Protein AF-A0A259DIW0-F1 (afdb_monomer)

Radius of gyration: 19.0 Å; Cα contacts (8 Å, |Δi|>4): 88; chains: 1; bounding box: 22×44×61 Å

Foldseek 3Di:
DDKFKKAFQDWDADPVPGTDHHGDIDIGDPVVVCCCCPVVVGIGTDPDPPPDDDPDDPDDDDDPPPPPDDDDDDD

Solvent-accessible surface area (backbone atoms only — not comparable to full-atom values): 5008 Å² total; per-residue (Å²): 136,75,72,40,48,29,35,27,65,37,76,44,81,40,94,88,77,40,74,42,49,56,70,42,77,48,78,40,47,56,71,61,52,45,45,35,35,72,74,63,64,27,34,43,80,49,89,70,77,73,92,68,76,90,75,82,77,91,76,82,80,82,78,82,80,80,80,80,80,78,87,79,80,78,135

Mean predicted aligned error: 13.19 Å

pLDDT: mean 73.8, std 17.81, range [42.34, 92.12]

Secondary structure (DSSP, 8-state):
---EEEEE-S-EEETTTEEEPTT-EEEE-HHHHHHHHHTS--EEE-SS---------------------------

Nearest PDB structures (foldseek):
  3g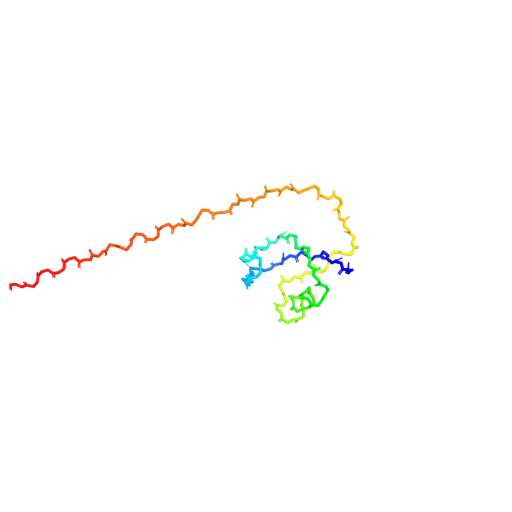ng-assembly1_A  TM=7.506E-01  e=7.862E+00  Mus musculus

Structure (mmCIF, N/CA/C/O backbone):
data_AF-A0A259DIW0-F1
#
_entry.id   AF-A0A259DIW0-F1
#
loop_
_atom_site.group_PDB
_atom_site.id
_atom_site.type_symbol
_atom_site.label_atom_id
_atom_site.label_alt_id
_atom_site.label_comp_id
_atom_site.label_asym_id
_atom_site.label_entity_id
_atom_site.label_seq_id
_atom_site.pdbx_PDB_ins_code
_atom_site.Cartn_x
_atom_site.Cartn_y
_atom_site.Cartn_z
_atom_site.occupancy
_atom_site.B_iso_or_equiv
_atom_site.auth_seq_id
_atom_site.auth_comp_id
_atom_site.auth_asym_id
_atom_site.auth_atom_id
_atom_site.pdbx_PDB_model_num
ATOM 1 N N . MET A 1 1 ? -14.146 15.243 5.245 1.00 60.25 1 MET A N 1
ATOM 2 C CA . MET A 1 1 ? -13.363 14.055 4.827 1.00 60.25 1 MET A CA 1
ATOM 3 C C . MET A 1 1 ? -11.915 14.248 5.257 1.00 60.25 1 MET A C 1
ATOM 5 O O . MET A 1 1 ? -11.359 15.296 4.959 1.00 60.25 1 MET A O 1
ATOM 9 N N . LYS A 1 2 ? -11.326 13.299 5.999 1.00 76.25 2 LYS A N 1
ATOM 10 C CA . LYS A 1 2 ? -9.916 13.363 6.424 1.00 76.25 2 LYS A CA 1
ATOM 11 C C . LYS A 1 2 ? -9.064 12.676 5.356 1.00 76.25 2 LYS A C 1
ATOM 13 O O . LYS A 1 2 ? -9.335 11.527 5.030 1.00 76.25 2 LYS A O 1
ATOM 18 N N . LEU A 1 3 ? -8.091 13.392 4.801 1.00 81.94 3 LEU A N 1
ATOM 19 C CA . LEU A 1 3 ? -7.147 12.864 3.814 1.00 81.94 3 LEU A CA 1
ATOM 20 C C . LEU A 1 3 ? -5.801 12.611 4.494 1.00 81.94 3 LEU A C 1
ATOM 22 O O . LEU A 1 3 ? -5.381 13.402 5.339 1.00 81.94 3 LEU A O 1
ATOM 26 N N . CYS A 1 4 ? -5.140 11.525 4.115 1.00 85.56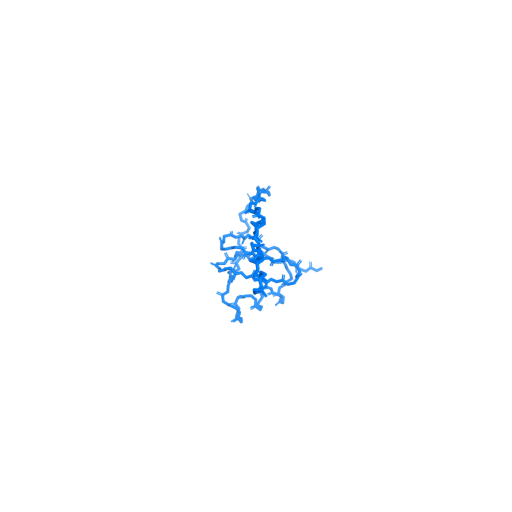 4 CYS A N 1
ATOM 27 C CA . CYS A 1 4 ?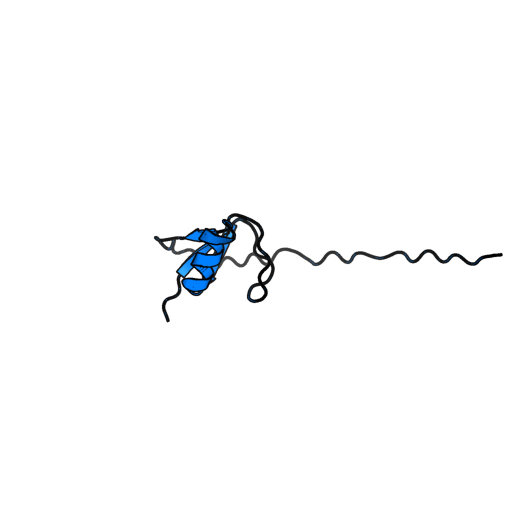 -3.846 11.100 4.633 1.00 85.56 4 CYS A CA 1
ATOM 28 C C . CYS A 1 4 ? -2.806 11.095 3.512 1.00 85.56 4 CYS A C 1
ATOM 30 O O . CYS A 1 4 ? -3.138 10.852 2.350 1.00 85.56 4 CYS A O 1
ATOM 32 N N . LEU A 1 5 ? -1.552 11.350 3.877 1.00 88.62 5 LEU A N 1
ATOM 33 C CA . LEU A 1 5 ? -0.403 11.251 2.984 1.00 88.62 5 LEU A CA 1
ATOM 34 C C . LEU A 1 5 ? 0.331 9.941 3.256 1.00 88.62 5 LEU A C 1
ATOM 36 O O . LEU A 1 5 ? 0.669 9.629 4.402 1.00 88.62 5 LEU A O 1
ATOM 40 N N . VAL A 1 6 ? 0.577 9.183 2.195 1.00 89.19 6 VAL A N 1
ATOM 41 C CA . VAL A 1 6 ? 1.398 7.975 2.237 1.00 89.19 6 VAL A CA 1
ATOM 42 C C . VAL A 1 6 ? 2.495 8.058 1.189 1.00 89.19 6 VAL A C 1
ATOM 44 O O . VAL A 1 6 ? 2.268 8.535 0.080 1.00 89.19 6 VAL A O 1
ATOM 47 N N . LYS A 1 7 ? 3.687 7.583 1.542 1.00 90.50 7 LYS A N 1
ATOM 48 C CA . LYS A 1 7 ? 4.785 7.367 0.606 1.00 90.50 7 LYS A CA 1
ATOM 49 C C . LYS A 1 7 ? 4.724 5.939 0.098 1.00 90.50 7 LYS A C 1
ATOM 51 O O . LYS A 1 7 ? 4.768 5.008 0.902 1.00 90.50 7 LYS A O 1
ATOM 56 N N . ILE A 1 8 ? 4.661 5.768 -1.209 1.00 92.12 8 ILE A N 1
ATOM 57 C CA . ILE A 1 8 ? 4.745 4.470 -1.864 1.00 92.12 8 ILE A CA 1
ATOM 58 C C . ILE A 1 8 ? 6.191 3.972 -1.779 1.00 92.12 8 ILE A C 1
ATOM 60 O O . ILE A 1 8 ? 7.143 4.716 -2.016 1.00 92.12 8 ILE A O 1
ATOM 64 N N . THR A 1 9 ? 6.376 2.717 -1.383 1.00 90.69 9 THR A N 1
ATOM 65 C CA . THR A 1 9 ? 7.690 2.071 -1.252 1.00 90.69 9 THR A CA 1
ATOM 66 C C . THR A 1 9 ? 7.939 1.025 -2.327 1.00 90.69 9 THR A C 1
ATOM 68 O O . THR A 1 9 ? 9.097 0.796 -2.661 1.00 90.69 9 THR A O 1
ATOM 71 N N . ASN A 1 10 ? 6.884 0.432 -2.890 1.00 86.88 10 ASN A N 1
ATOM 72 C CA . ASN A 1 10 ? 6.939 -0.572 -3.957 1.00 86.88 10 ASN A CA 1
ATOM 73 C C . ASN A 1 10 ? 6.024 -0.163 -5.112 1.00 86.88 10 ASN A C 1
ATOM 75 O O . ASN A 1 10 ? 5.048 0.543 -4.885 1.00 86.88 10 ASN A O 1
ATOM 79 N N . THR A 1 11 ? 6.279 -0.654 -6.325 1.00 87.94 11 THR A N 1
ATOM 80 C CA . THR A 1 11 ? 5.375 -0.427 -7.457 1.00 87.94 11 THR A CA 1
ATOM 81 C C . THR A 1 11 ? 3.992 -1.020 -7.175 1.00 87.94 11 THR A C 1
ATOM 83 O O . THR A 1 11 ? 3.873 -2.215 -6.899 1.00 87.94 11 THR A O 1
ATOM 86 N N . VAL A 1 12 ? 2.944 -0.199 -7.261 1.00 86.56 12 VAL A N 1
ATOM 87 C CA . VAL A 1 12 ? 1.549 -0.619 -7.050 1.00 86.56 12 VAL A CA 1
ATOM 88 C C . VAL A 1 12 ? 0.698 -0.154 -8.212 1.00 86.56 12 VAL A C 1
ATOM 90 O O . VAL A 1 12 ? 0.702 1.019 -8.565 1.00 86.56 12 VAL A O 1
ATOM 93 N N . VAL A 1 13 ? -0.096 -1.063 -8.768 1.00 87.81 13 VAL A N 1
ATOM 94 C CA . VAL A 1 13 ? -1.100 -0.726 -9.777 1.00 87.81 13 VAL A CA 1
ATOM 95 C C . VAL A 1 13 ? -2.455 -0.599 -9.094 1.00 87.81 13 VAL A C 1
ATOM 97 O O . VAL A 1 13 ? -2.951 -1.548 -8.491 1.00 87.81 13 VAL A O 1
ATOM 100 N N . THR A 1 14 ? -3.062 0.578 -9.188 1.00 85.06 14 THR A N 1
ATOM 101 C CA . THR A 1 14 ? -4.385 0.882 -8.632 1.00 85.06 14 THR A CA 1
ATOM 102 C C . THR A 1 14 ? -5.330 1.301 -9.753 1.00 85.06 14 THR A C 1
ATOM 104 O O . THR A 1 14 ? -4.902 1.932 -10.719 1.00 85.06 14 THR A O 1
ATOM 107 N N . SER A 1 15 ? -6.628 0.997 -9.646 1.00 82.94 15 SER A N 1
ATOM 108 C CA . SER A 1 15 ? -7.578 1.452 -10.676 1.00 82.94 15 SER A CA 1
ATOM 109 C C . SER A 1 15 ? -7.839 2.961 -10.613 1.00 82.94 15 SER A C 1
ATOM 111 O O . SER A 1 15 ? -8.150 3.567 -11.630 1.00 82.94 15 SER A O 1
ATOM 113 N N . GLN A 1 16 ? -7.691 3.566 -9.429 1.00 83.31 16 GLN A N 1
ATOM 114 C CA . GLN A 1 16 ? -7.986 4.982 -9.195 1.00 83.31 16 GLN A CA 1
ATOM 115 C C . GLN A 1 16 ? -6.837 5.913 -9.595 1.00 83.31 16 GLN A C 1
ATOM 117 O O . GLN A 1 16 ? -7.094 6.982 -10.138 1.00 83.31 16 GLN A O 1
ATOM 122 N N . TYR A 1 17 ? -5.586 5.522 -9.332 1.00 85.19 17 TYR A N 1
ATOM 123 C CA . TYR A 1 17 ? -4.405 6.375 -9.531 1.00 85.19 17 TYR A CA 1
ATOM 124 C C . TYR A 1 17 ? -3.435 5.823 -10.582 1.00 85.19 17 TYR A C 1
ATOM 126 O O . TYR A 1 17 ? -2.409 6.436 -10.859 1.00 85.19 17 TYR A O 1
ATOM 134 N N . GLY A 1 18 ? -3.746 4.673 -11.182 1.00 87.06 18 GLY A N 1
ATOM 135 C CA . GLY A 1 18 ? -2.859 4.003 -12.122 1.00 87.06 18 GLY A CA 1
ATOM 136 C C . GLY A 1 18 ? -1.680 3.335 -11.420 1.00 87.06 18 GLY A C 1
ATOM 137 O O . GLY A 1 18 ? -1.802 2.843 -10.295 1.00 87.06 18 GLY A O 1
A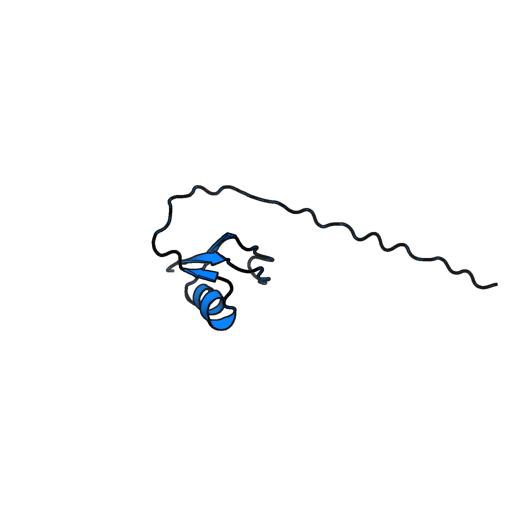TOM 138 N N . THR A 1 19 ? -0.549 3.275 -12.120 1.00 88.50 19 THR A N 1
ATOM 139 C CA . THR A 1 19 ? 0.682 2.671 -11.600 1.00 88.50 19 THR A CA 1
ATOM 140 C C . THR A 1 19 ? 1.457 3.719 -10.818 1.00 88.50 19 THR A C 1
ATOM 142 O O . THR A 1 19 ? 1.841 4.735 -11.386 1.00 88.50 19 THR A O 1
ATOM 145 N N . LEU A 1 20 ? 1.666 3.462 -9.532 1.00 88.94 20 LEU A N 1
ATOM 146 C CA . LEU A 1 20 ? 2.475 4.274 -8.633 1.00 88.94 20 LEU A CA 1
ATOM 147 C C . LEU A 1 20 ? 3.829 3.607 -8.448 1.00 88.94 20 LEU A C 1
ATOM 149 O O . LEU A 1 20 ? 3.893 2.389 -8.241 1.00 88.94 20 LEU A O 1
ATOM 153 N N . GLU A 1 21 ? 4.895 4.392 -8.515 1.00 87.94 21 GLU A N 1
ATOM 154 C CA . GLU A 1 21 ? 6.258 3.908 -8.339 1.00 87.94 21 GLU A CA 1
ATOM 155 C C . GLU A 1 21 ? 6.767 4.156 -6.914 1.00 87.94 21 GLU A C 1
ATOM 157 O O . GLU A 1 21 ? 6.253 4.965 -6.136 1.00 87.94 21 GLU A O 1
ATOM 162 N N . SER A 1 22 ? 7.806 3.409 -6.547 1.00 87.19 22 SER A N 1
ATOM 163 C CA . SER A 1 22 ? 8.514 3.595 -5.286 1.00 87.19 22 SER A CA 1
ATOM 164 C C . SER A 1 22 ? 9.059 5.020 -5.186 1.00 87.19 22 SER A C 1
ATOM 166 O O . SER A 1 22 ? 9.904 5.421 -5.980 1.00 87.19 22 SER A O 1
ATOM 168 N N . GLY A 1 23 ? 8.636 5.765 -4.167 1.00 84.38 23 GLY A N 1
ATOM 169 C CA . GLY A 1 23 ? 9.027 7.159 -3.954 1.00 84.38 23 GLY A CA 1
ATOM 170 C C . GLY A 1 23 ? 7.866 8.143 -4.047 1.00 84.38 23 GLY A C 1
ATOM 171 O O . GLY A 1 23 ? 7.950 9.195 -3.409 1.00 84.38 23 GLY A O 1
ATOM 172 N N . ASP A 1 24 ? 6.785 7.770 -4.734 1.00 86.62 24 ASP A N 1
ATOM 173 C CA . ASP A 1 24 ? 5.626 8.635 -4.942 1.00 86.62 24 ASP A CA 1
ATOM 174 C C . ASP A 1 24 ? 4.904 8.951 -3.632 1.00 86.62 24 ASP A C 1
ATOM 176 O O . ASP A 1 24 ? 4.763 8.105 -2.741 1.00 86.62 24 ASP A O 1
ATOM 180 N N . ILE A 1 25 ? 4.413 10.184 -3.519 1.00 88.94 25 ILE A N 1
ATOM 181 C CA . ILE A 1 25 ? 3.592 10.622 -2.393 1.00 88.94 25 ILE A CA 1
ATOM 182 C C . ILE A 1 25 ? 2.142 10.673 -2.856 1.00 88.94 25 ILE A C 1
ATOM 184 O O . ILE A 1 25 ? 1.764 11.491 -3.692 1.00 88.94 25 ILE A O 1
ATOM 188 N N . LEU A 1 26 ? 1.316 9.810 -2.274 1.00 86.69 26 LEU A N 1
ATOM 189 C CA . LEU A 1 26 ? -0.092 9.691 -2.610 1.00 86.69 26 LEU A CA 1
ATOM 190 C C . LEU A 1 26 ? -0.958 10.246 -1.474 1.00 86.69 26 LEU A C 1
ATOM 192 O O . LEU A 1 26 ? -0.837 9.843 -0.314 1.00 86.69 26 LEU A O 1
ATOM 196 N N . ARG A 1 27 ? -1.871 11.161 -1.813 1.00 88.12 27 ARG A N 1
ATOM 197 C CA . ARG A 1 27 ? -2.853 11.724 -0.879 1.00 88.12 27 ARG A CA 1
ATOM 198 C C . ARG A 1 27 ? -4.205 11.042 -1.069 1.00 88.12 27 ARG A C 1
ATOM 200 O O . ARG A 1 27 ? -4.869 11.271 -2.076 1.00 88.12 27 ARG A O 1
ATOM 207 N N . THR A 1 28 ? -4.626 10.224 -0.106 1.00 87.44 28 THR A N 1
ATOM 208 C CA . THR A 1 28 ? -5.855 9.413 -0.222 1.00 87.44 28 THR A CA 1
ATOM 209 C C . THR A 1 28 ? -6.662 9.356 1.068 1.00 87.44 28 THR A C 1
ATOM 211 O O . THR A 1 28 ? -6.318 9.966 2.083 1.00 87.44 28 THR A O 1
ATOM 214 N N . ASN A 1 29 ? -7.764 8.610 1.026 1.00 90.56 29 ASN A N 1
ATOM 215 C CA . ASN A 1 29 ? -8.561 8.292 2.198 1.00 90.56 29 ASN A CA 1
ATOM 216 C C . ASN A 1 29 ? -7.814 7.326 3.137 1.00 90.56 29 ASN A C 1
ATOM 218 O O . ASN A 1 29 ? -7.130 6.414 2.670 1.00 90.56 29 ASN A O 1
ATOM 222 N N . PRO A 1 30 ? -8.015 7.437 4.462 1.00 88.44 30 PRO A N 1
ATOM 223 C CA . PRO A 1 30 ? -7.330 6.602 5.448 1.00 88.44 30 PRO A CA 1
ATOM 224 C C . PRO A 1 30 ? -7.607 5.106 5.266 1.00 88.44 30 PRO A C 1
ATOM 226 O O . PRO A 1 30 ? -6.720 4.299 5.504 1.00 88.44 30 PRO A O 1
ATOM 229 N N . ALA A 1 31 ? -8.810 4.728 4.819 1.00 89.25 31 ALA A N 1
ATOM 230 C CA . ALA A 1 31 ? -9.152 3.328 4.562 1.00 89.25 31 ALA A CA 1
ATOM 231 C C . ALA A 1 31 ? -8.293 2.722 3.439 1.00 89.25 31 ALA A C 1
ATOM 233 O O . ALA A 1 31 ? -7.762 1.627 3.585 1.00 89.25 31 ALA A O 1
ATOM 234 N N . PHE A 1 32 ? -8.097 3.468 2.348 1.00 88.38 32 PHE A N 1
ATOM 235 C CA . PHE A 1 32 ? -7.274 3.020 1.227 1.00 88.38 32 PHE A CA 1
ATOM 236 C C . PHE A 1 32 ? -5.787 3.015 1.589 1.00 88.38 32 PHE A C 1
ATOM 238 O O . PHE A 1 32 ? -5.071 2.061 1.298 1.00 88.38 32 PHE A O 1
ATOM 245 N N . ALA A 1 33 ? -5.338 4.048 2.302 1.00 89.00 33 ALA A N 1
ATOM 246 C CA . ALA A 1 33 ? -3.984 4.113 2.830 1.00 89.00 33 ALA A CA 1
ATOM 247 C C . ALA A 1 33 ? -3.658 2.913 3.739 1.00 89.00 33 ALA A C 1
ATOM 249 O O . ALA A 1 33 ? -2.589 2.326 3.602 1.00 89.00 33 ALA A O 1
ATOM 250 N N . LYS A 1 34 ? -4.589 2.500 4.611 1.00 90.75 34 LYS A N 1
ATOM 251 C CA . LYS A 1 34 ? -4.424 1.299 5.444 1.00 90.75 34 LYS A CA 1
ATOM 252 C C . LYS A 1 34 ? -4.271 0.034 4.613 1.00 90.75 34 LYS A C 1
ATOM 254 O O . LYS A 1 34 ? -3.313 -0.691 4.833 1.00 90.75 34 LYS A O 1
ATOM 259 N N . HIS A 1 35 ? -5.129 -0.183 3.619 1.00 90.12 35 HIS A N 1
ATOM 260 C CA . HIS A 1 35 ? -5.008 -1.332 2.717 1.00 90.12 35 HIS A CA 1
ATOM 261 C C . HIS A 1 35 ? -3.630 -1.372 2.028 1.00 90.12 35 HIS A C 1
ATOM 263 O O . HIS A 1 35 ? -2.971 -2.409 1.983 1.00 90.12 35 HIS A O 1
ATOM 269 N 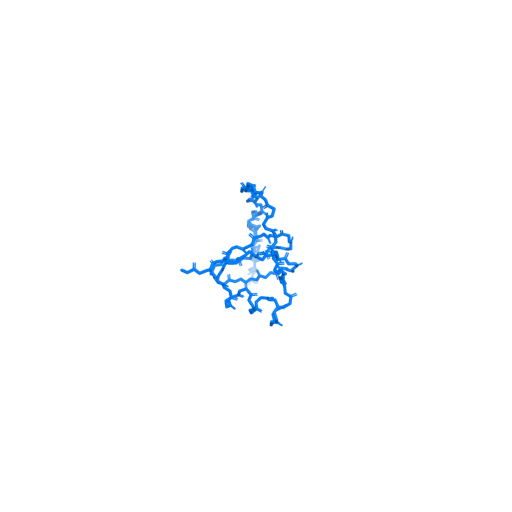N . LEU A 1 36 ? -3.137 -0.231 1.530 1.00 87.94 36 LEU A N 1
ATOM 270 C CA . LEU A 1 36 ? -1.816 -0.166 0.890 1.00 87.94 36 LEU A CA 1
ATOM 271 C C . LEU A 1 36 ? -0.654 -0.507 1.840 1.00 87.94 36 LEU A C 1
ATOM 273 O O . LEU A 1 36 ? 0.352 -1.071 1.403 1.00 87.94 36 LEU A O 1
ATOM 277 N N . VAL A 1 37 ? -0.775 -0.161 3.122 1.00 89.38 37 VAL A N 1
ATOM 278 C CA . VAL A 1 37 ? 0.266 -0.371 4.140 1.00 89.38 37 VAL A CA 1
ATOM 279 C C . VAL A 1 37 ? 0.183 -1.771 4.754 1.00 89.38 37 VAL A C 1
ATOM 281 O O . VAL A 1 37 ? 1.204 -2.441 4.884 1.00 89.38 37 VAL A O 1
ATOM 284 N N . GLU A 1 38 ? -1.010 -2.223 5.129 1.00 91.25 38 GLU A N 1
ATOM 285 C CA . GLU A 1 38 ? -1.226 -3.466 5.878 1.00 91.25 38 GLU A CA 1
ATOM 286 C C . GLU A 1 38 ? -1.332 -4.680 4.950 1.00 91.25 38 GLU A C 1
ATOM 288 O O . GLU A 1 38 ? -0.645 -5.680 5.169 1.00 91.25 38 GLU A O 1
ATOM 293 N N . GLU A 1 39 ? -2.137 -4.582 3.888 1.00 90.38 39 GLU A N 1
ATOM 294 C CA . GLU A 1 39 ? -2.388 -5.700 2.972 1.00 90.38 39 GLU A CA 1
ATOM 295 C C . GLU A 1 39 ? -1.299 -5.788 1.902 1.00 90.38 39 GLU A C 1
ATOM 297 O O . GLU A 1 39 ? -0.673 -6.834 1.723 1.00 90.38 39 GLU A O 1
ATOM 302 N N . CYS A 1 40 ? -1.011 -4.674 1.221 1.00 86.12 40 CYS A N 1
ATOM 303 C CA . CYS A 1 40 ? -0.017 -4.663 0.143 1.00 86.12 40 CYS A CA 1
ATOM 304 C C . CYS A 1 40 ? 1.425 -4.443 0.623 1.00 86.12 40 CYS A C 1
ATOM 306 O O . CYS A 1 40 ? 2.351 -4.696 -0.148 1.00 86.12 40 CYS A O 1
ATOM 308 N N . LYS A 1 41 ? 1.640 -3.947 1.854 1.00 89.75 41 LYS A N 1
ATOM 309 C CA . LYS A 1 41 ? 2.970 -3.569 2.387 1.00 89.75 41 LYS A CA 1
ATOM 310 C C . LYS A 1 41 ? 3.788 -2.712 1.416 1.00 89.75 41 LYS A C 1
ATOM 312 O O . LYS A 1 41 ? 5.012 -2.820 1.333 1.00 89.75 41 LYS A O 1
ATOM 317 N N . ALA A 1 42 ? 3.093 -1.874 0.657 1.00 89.12 42 ALA A N 1
ATOM 318 C CA . ALA A 1 42 ? 3.655 -1.139 -0.464 1.00 89.12 42 ALA A CA 1
ATOM 319 C C . ALA A 1 42 ? 3.683 0.374 -0.229 1.00 89.12 42 ALA A C 1
ATOM 321 O O . ALA A 1 42 ? 4.089 1.124 -1.114 1.00 89.12 42 ALA A O 1
ATOM 322 N N . ALA A 1 43 ? 3.270 0.827 0.955 1.00 89.69 43 ALA A N 1
ATOM 323 C CA . ALA A 1 43 ? 3.293 2.226 1.346 1.00 89.69 43 ALA A CA 1
ATOM 324 C C . ALA A 1 43 ? 3.662 2.401 2.827 1.00 89.69 43 ALA A C 1
ATOM 326 O O . ALA A 1 43 ? 3.624 1.452 3.613 1.00 89.69 43 ALA A O 1
ATOM 327 N N . LYS A 1 44 ? 3.995 3.636 3.216 1.00 89.56 44 LYS A N 1
ATOM 328 C CA . LYS A 1 44 ? 4.222 4.075 4.601 1.00 89.56 44 LYS A CA 1
ATOM 329 C C . LYS A 1 44 ? 3.523 5.406 4.860 1.00 89.56 44 LYS A C 1
ATOM 331 O O . LYS A 1 44 ? 3.556 6.291 4.008 1.00 89.56 44 LYS A O 1
ATOM 336 N N . PHE A 1 45 ? 2.920 5.568 6.035 1.00 89.12 45 PHE A N 1
ATOM 337 C CA . PHE A 1 45 ? 2.309 6.835 6.439 1.00 89.12 45 PHE A CA 1
ATOM 338 C C . PHE A 1 45 ? 3.361 7.927 6.650 1.00 89.12 45 PHE A C 1
ATOM 340 O O . PHE A 1 45 ? 4.422 7.676 7.219 1.00 89.12 45 PHE A O 1
ATOM 347 N N . ILE A 1 46 ? 3.050 9.139 6.189 1.00 84.81 46 ILE A N 1
ATOM 348 C CA . ILE A 1 46 ? 3.848 10.338 6.439 1.00 84.81 46 ILE A CA 1
ATOM 349 C C . ILE A 1 46 ? 3.082 11.174 7.471 1.00 84.81 46 ILE A C 1
ATOM 351 O O . ILE A 1 46 ? 2.101 11.833 7.131 1.00 84.81 46 ILE A O 1
ATOM 355 N N . GLU A 1 47 ? 3.486 11.107 8.741 1.00 68.75 47 GLU A N 1
ATOM 356 C CA . GLU A 1 47 ? 2.812 11.828 9.839 1.00 68.75 47 GLU A CA 1
ATOM 357 C C . GLU A 1 47 ? 3.187 13.312 9.899 1.00 68.75 47 GLU A C 1
ATOM 359 O O . GLU A 1 47 ? 2.383 14.142 10.315 1.00 68.75 47 GLU A O 1
ATOM 364 N N . ASN A 1 48 ? 4.380 13.658 9.422 1.00 59.78 48 ASN A N 1
ATOM 365 C CA . ASN A 1 48 ? 4.837 15.033 9.320 1.00 59.78 48 ASN A CA 1
ATOM 366 C C . ASN A 1 48 ? 4.853 15.404 7.839 1.00 59.78 48 ASN A C 1
ATOM 368 O O . ASN A 1 48 ? 5.737 14.900 7.148 1.00 59.78 48 ASN A O 1
ATOM 372 N N . PRO A 1 49 ? 3.904 16.200 7.311 1.00 54.09 49 PRO A N 1
ATOM 373 C CA . PRO A 1 49 ? 3.966 16.606 5.918 1.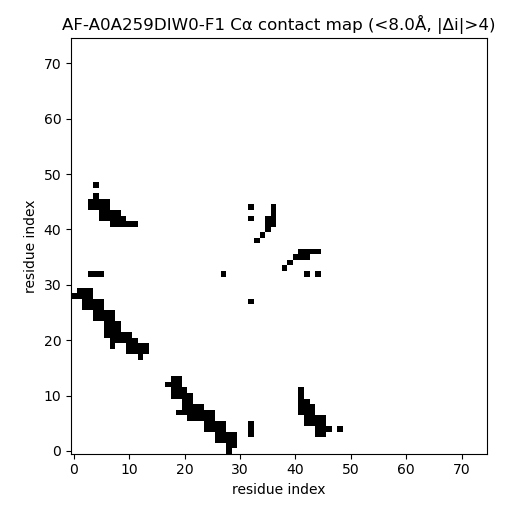00 54.09 49 PRO A CA 1
ATOM 374 C C . PRO A 1 49 ? 5.243 17.434 5.760 1.00 54.09 49 PRO A C 1
ATOM 376 O O . PRO A 1 49 ? 5.309 18.536 6.310 1.00 54.09 49 PRO A O 1
ATOM 379 N N . PRO A 1 50 ? 6.286 16.959 5.054 1.00 47.28 50 PRO A N 1
ATOM 380 C CA . PRO A 1 50 ? 7.250 17.916 4.570 1.00 47.28 50 PRO A CA 1
ATOM 381 C C . PRO A 1 50 ? 6.443 18.816 3.625 1.00 47.28 50 PRO A C 1
ATOM 383 O O . PRO A 1 50 ? 5.706 18.332 2.763 1.00 47.28 50 PRO A O 1
ATOM 386 N N . SER A 1 51 ? 6.487 20.121 3.865 1.00 45.91 51 SER A N 1
ATOM 387 C CA . SER A 1 51 ? 5.972 21.124 2.942 1.00 45.91 51 SER A CA 1
ATOM 388 C C . SER A 1 51 ? 6.756 20.983 1.638 1.00 45.91 51 SER A C 1
ATOM 390 O O . SER A 1 51 ? 7.800 21.606 1.480 1.00 45.91 51 SER A O 1
ATOM 392 N N . ILE A 1 52 ? 6.329 20.081 0.756 1.00 50.44 52 ILE A N 1
ATOM 393 C CA . ILE A 1 52 ? 6.959 19.861 -0.541 1.00 50.44 52 ILE A CA 1
ATOM 394 C C . ILE A 1 52 ? 5.900 20.161 -1.579 1.00 50.44 52 ILE A C 1
ATOM 396 O O . ILE A 1 52 ? 4.897 19.459 -1.726 1.00 50.44 52 ILE A O 1
ATOM 400 N N . GLU A 1 53 ? 6.149 21.280 -2.235 1.00 46.97 53 GLU A N 1
ATOM 401 C CA . GLU A 1 53 ? 5.473 21.762 -3.418 1.00 46.97 53 GLU A CA 1
ATOM 402 C C . GLU A 1 53 ? 5.396 20.655 -4.484 1.00 46.97 53 GLU A C 1
ATOM 404 O O . GLU A 1 53 ? 6.297 19.812 -4.571 1.00 46.97 53 GLU A O 1
ATOM 409 N N . PRO A 1 54 ? 4.312 20.616 -5.276 1.00 46.25 54 PRO A N 1
ATOM 410 C CA . PRO A 1 54 ? 4.068 19.569 -6.255 1.00 46.25 54 PRO A CA 1
ATOM 411 C C . PRO A 1 54 ? 5.128 19.633 -7.357 1.00 46.25 54 PRO A C 1
ATOM 413 O O . PRO A 1 54 ? 4.976 20.332 -8.352 1.00 46.25 54 PRO A O 1
ATOM 416 N N . THR A 1 55 ? 6.219 18.891 -7.193 1.00 42.59 55 THR A N 1
ATOM 417 C CA . THR A 1 55 ? 7.152 18.628 -8.285 1.00 42.59 55 THR A CA 1
ATOM 418 C C . THR A 1 55 ? 6.589 17.479 -9.103 1.00 42.59 55 THR A C 1
ATOM 420 O O . THR A 1 55 ? 6.814 16.296 -8.854 1.00 42.59 55 THR A O 1
ATOM 423 N N . GLU A 1 56 ? 5.773 17.885 -10.069 1.00 56.34 56 GLU A N 1
ATOM 424 C CA . GLU A 1 56 ? 5.421 17.144 -11.268 1.00 56.34 56 GLU A CA 1
ATOM 425 C C . GLU A 1 56 ? 6.623 16.327 -11.764 1.00 56.34 56 GLU A C 1
ATOM 427 O O . GLU A 1 56 ? 7.593 16.865 -12.294 1.00 56.34 56 GLU A O 1
ATOM 432 N N . THR A 1 57 ? 6.573 15.006 -11.622 1.00 45.69 57 THR A N 1
ATOM 433 C CA . THR A 1 57 ? 7.446 14.114 -12.390 1.00 45.69 57 THR A CA 1
ATOM 434 C C . THR A 1 57 ? 6.580 13.161 -13.192 1.00 45.69 57 THR A C 1
ATOM 436 O O . THR A 1 57 ? 6.473 11.965 -12.957 1.00 45.69 57 THR A O 1
ATOM 439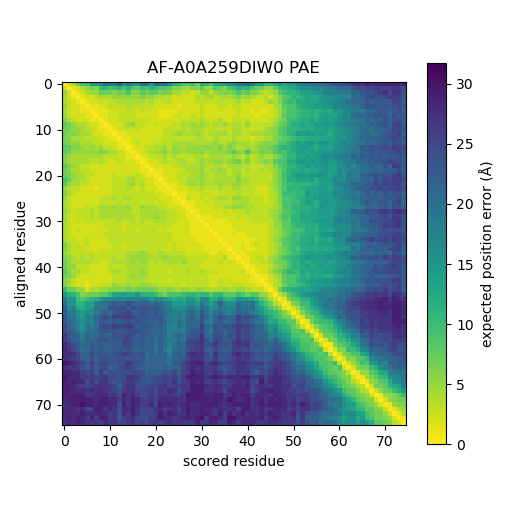 N N . VAL A 1 58 ? 5.945 13.749 -14.206 1.00 52.97 58 VAL A N 1
ATOM 440 C CA . VAL A 1 58 ? 5.401 13.046 -15.367 1.00 52.97 58 VAL A CA 1
ATOM 441 C C . VAL A 1 58 ? 6.571 12.404 -16.113 1.00 52.97 58 VAL A C 1
ATOM 443 O O . VAL A 1 58 ? 7.161 13.026 -16.991 1.00 52.97 58 VAL A O 1
ATOM 446 N N . GLN A 1 59 ? 6.948 11.171 -15.777 1.00 58.72 59 GLN A N 1
ATOM 447 C CA . GLN A 1 59 ? 7.887 10.398 -16.593 1.00 58.72 59 GLN A CA 1
ATOM 448 C C . GLN A 1 59 ? 7.547 8.905 -16.571 1.00 58.72 59 GLN A C 1
ATOM 450 O O . GLN A 1 59 ? 8.038 8.165 -15.730 1.00 58.72 59 GLN A O 1
ATOM 455 N N . LYS A 1 60 ? 6.809 8.434 -17.585 1.00 45.66 60 LYS A N 1
ATOM 456 C CA . LYS A 1 60 ? 7.413 7.607 -18.647 1.00 45.66 60 LYS A CA 1
ATOM 457 C C . LYS A 1 60 ? 6.408 7.210 -19.722 1.00 45.66 60 LYS A C 1
ATOM 459 O O . LYS A 1 60 ? 5.328 6.674 -19.503 1.00 45.66 60 LYS A O 1
ATOM 464 N N . THR A 1 61 ? 6.857 7.512 -20.924 1.00 42.34 61 THR A N 1
ATOM 465 C CA . THR A 1 61 ? 6.316 7.201 -22.232 1.00 42.34 61 THR A CA 1
ATOM 466 C C . THR A 1 61 ? 6.029 5.709 -22.405 1.00 42.34 61 THR A C 1
ATOM 468 O O . THR A 1 61 ? 6.905 4.854 -22.281 1.00 42.34 61 THR A O 1
ATOM 471 N N . VAL A 1 62 ? 4.782 5.407 -22.767 1.00 51.19 62 VAL A N 1
ATOM 472 C CA . VAL A 1 62 ? 4.328 4.097 -23.243 1.00 51.19 62 VAL A CA 1
ATOM 473 C C . VAL A 1 62 ? 5.218 3.657 -24.407 1.00 51.19 62 VAL A C 1
ATOM 475 O O . VAL A 1 62 ? 5.148 4.204 -25.510 1.00 51.19 62 VAL A O 1
ATOM 478 N N . THR A 1 63 ? 6.077 2.666 -24.178 1.00 45.62 63 THR A N 1
ATOM 479 C CA . THR A 1 63 ? 6.901 2.089 -25.239 1.00 45.62 63 THR A CA 1
ATOM 480 C C . THR A 1 63 ? 5.987 1.285 -26.168 1.00 45.62 63 THR A C 1
ATOM 482 O O . THR A 1 63 ? 5.476 0.227 -25.804 1.00 45.62 63 THR A O 1
ATOM 485 N N . LYS A 1 64 ? 5.743 1.794 -27.384 1.00 43.50 64 LYS A N 1
ATOM 486 C CA . LYS A 1 64 ? 5.054 1.061 -28.460 1.00 43.50 64 LYS A CA 1
ATOM 487 C C . LYS A 1 64 ? 5.811 -0.239 -28.756 1.00 43.50 64 LYS A C 1
ATOM 489 O O . LYS A 1 64 ? 6.834 -0.221 -29.439 1.00 43.50 64 LYS A O 1
ATOM 494 N N . VAL A 1 65 ? 5.282 -1.379 -28.316 1.00 57.88 65 VAL A N 1
ATOM 495 C CA . VAL A 1 65 ? 5.769 -2.695 -28.750 1.00 57.88 65 VAL A CA 1
ATOM 496 C C . VAL A 1 65 ? 5.283 -2.936 -30.183 1.00 57.88 65 VAL A C 1
ATOM 498 O O . VAL A 1 65 ? 4.130 -3.295 -30.425 1.00 57.88 65 VAL A O 1
ATOM 501 N N . LYS A 1 66 ? 6.158 -2.696 -31.165 1.00 45.78 66 LYS A N 1
ATOM 502 C CA . LYS A 1 66 ? 5.909 -2.964 -32.589 1.00 45.78 66 LYS A CA 1
ATOM 503 C C . LYS A 1 66 ? 5.912 -4.481 -32.818 1.00 45.78 66 LYS A C 1
ATOM 505 O O . LYS A 1 66 ? 6.967 -5.081 -33.006 1.00 45.78 66 LYS A O 1
ATOM 510 N N . ARG A 1 67 ? 4.737 -5.118 -32.800 1.00 58.50 67 ARG A N 1
ATOM 511 C CA . ARG A 1 67 ? 4.581 -6.525 -33.213 1.00 58.50 67 ARG A CA 1
ATOM 512 C C . ARG A 1 67 ? 4.889 -6.634 -34.715 1.00 58.50 67 ARG A C 1
ATOM 514 O O . ARG A 1 67 ? 4.088 -6.202 -35.538 1.00 58.50 67 ARG A O 1
ATOM 521 N N . LYS A 1 68 ? 6.059 -7.173 -35.089 1.00 50.44 68 LYS A N 1
ATOM 522 C CA . LYS A 1 68 ? 6.342 -7.594 -36.473 1.00 50.44 68 LYS A CA 1
ATOM 523 C C . LYS A 1 68 ? 5.529 -8.861 -36.760 1.00 50.44 68 LYS A C 1
ATOM 525 O O . LYS A 1 68 ? 5.906 -9.942 -36.317 1.00 50.44 68 LYS A O 1
ATOM 530 N N . GLY A 1 69 ? 4.422 -8.721 -37.487 1.00 50.84 69 GLY A N 1
ATOM 531 C CA . GLY A 1 69 ? 3.753 -9.857 -38.117 1.00 50.84 69 GLY A CA 1
ATOM 532 C C . GLY A 1 69 ? 4.690 -10.479 -39.150 1.00 50.84 69 GLY A C 1
ATOM 533 O O . GLY A 1 69 ? 5.151 -9.796 -40.063 1.00 50.84 69 GLY A O 1
ATOM 534 N N . LYS A 1 70 ? 5.030 -11.755 -38.964 1.00 57.88 70 LYS A N 1
ATOM 535 C CA . LYS A 1 70 ? 5.725 -12.568 -39.962 1.00 57.88 70 LYS A CA 1
ATOM 536 C C . LYS A 1 70 ? 4.685 -12.968 -41.014 1.00 57.88 70 LYS A C 1
ATOM 538 O O . LYS A 1 70 ? 3.785 -13.737 -40.693 1.00 57.88 70 LYS A O 1
ATOM 543 N N . ASN A 1 71 ? 4.784 -12.444 -42.235 1.00 57.28 71 ASN A N 1
ATOM 544 C CA . ASN A 1 71 ? 4.038 -12.992 -43.369 1.00 57.28 71 ASN A CA 1
ATOM 545 C C . ASN A 1 71 ? 4.688 -14.323 -43.752 1.00 57.28 71 ASN A C 1
ATOM 547 O O . ASN A 1 71 ? 5.745 -14.337 -44.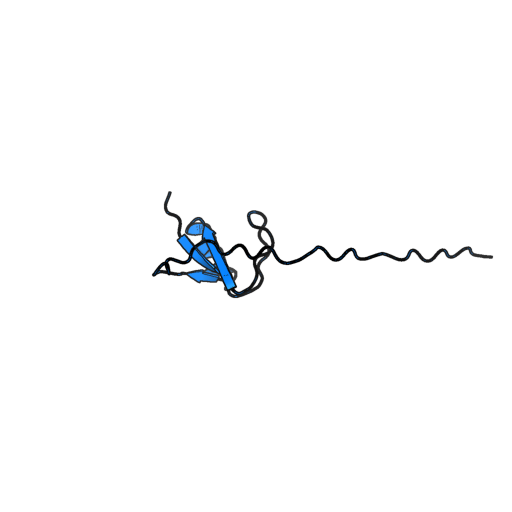378 1.00 57.28 71 ASN A O 1
ATOM 551 N N . TYR A 1 72 ? 4.069 -15.429 -43.352 1.00 63.03 72 TYR A N 1
ATOM 552 C CA . TYR A 1 72 ? 4.330 -16.731 -43.951 1.00 63.03 72 TYR A CA 1
ATOM 553 C C . TYR A 1 72 ? 3.320 -16.915 -45.082 1.00 63.03 72 TY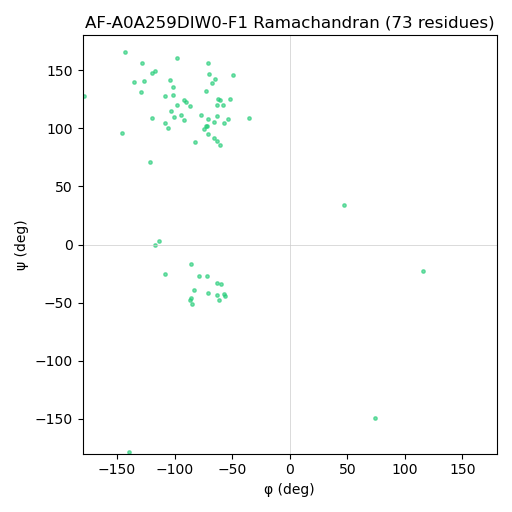R A C 1
ATOM 555 O O . TYR A 1 72 ? 2.133 -17.099 -44.822 1.00 63.03 72 TYR A O 1
ATOM 563 N N . VAL A 1 73 ? 3.784 -16.830 -46.327 1.00 63.97 73 VAL A N 1
ATOM 564 C CA . VAL A 1 73 ? 3.055 -17.383 -47.472 1.00 63.97 73 VAL A CA 1
ATOM 565 C C . VAL A 1 73 ? 3.635 -18.778 -47.682 1.00 63.97 73 VAL A C 1
ATOM 567 O O . VAL A 1 73 ? 4.826 -18.924 -47.952 1.00 63.97 73 VAL A O 1
ATOM 570 N N . HIS A 1 74 ? 2.814 -19.788 -47.403 1.00 48.91 74 HIS A N 1
ATOM 571 C CA . HIS A 1 74 ? 3.092 -21.198 -47.681 1.00 48.91 74 HIS A CA 1
ATOM 572 C C . HIS A 1 74 ? 3.029 -21.462 -49.207 1.00 48.91 74 HIS A C 1
ATOM 574 O O . HIS A 1 74 ? 2.425 -20.643 -49.899 1.00 48.91 74 HIS A O 1
ATOM 580 N N . PRO A 1 75 ? 3.703 -22.523 -49.709 1.00 70.12 75 PRO A N 1
ATOM 581 C CA . PRO A 1 75 ? 4.146 -22.674 -51.105 1.00 70.12 75 PRO A CA 1
ATOM 582 C C . PRO A 1 75 ? 3.040 -22.668 -52.162 1.00 70.12 75 PRO A C 1
ATOM 584 O O . PRO A 1 75 ? 1.920 -23.134 -51.855 1.00 70.12 75 PRO A O 1
#

Sequence (75 aa):
MKLCLVKITNTVVTSQYGTLESGDILRTNPAFAKHLVEECKAAKFIENPPSIEPTETVQKTVTKVKRKGKNYVHP